Protein AF-A0A800M8X0-F1 (afdb_monomer)

Mean predicted aligned error: 4.73 Å

Radius of gyration: 17.06 Å; Cα contacts (8 Å, |Δi|>4): 361; chains: 1; bounding box: 35×55×43 Å

Foldseek 3Di:
DDPVQQKDKDAFDQAQDCPVPDPPRDHQKIWMARNVPRHTQDMDGDHAHADWDDQPQWTDGARFIAGRRRRHTDDDHADAADAAEHWEDYNQKIWTDRVAIWIDGNVDDPHIDHDALAHAANYHAFYDDPQKTWGQGRPPPDPDRRNDRGIDIGHDDDDPDD

pLDDT: mean 91.06, std 6.79, range [59.38, 98.25]

Sequence (162 aa):
MSTKHDTLLMSYQGMRHKFFRLPSEVGGRLAAFNTRTGKRRWEREAEYESKPIINDRTLFAQGGAWDLLDGSTKPFALDRSYGCGQISAGKNLMLFRSGTLGYLDLTRDAGTENFGGMRPGCFINAIPAGGLVLAPDGSPKCRCSYQMRAWFALREKPAPKK

Structure (mmCIF, N/CA/C/O backbone):
data_AF-A0A800M8X0-F1
#
_entry.id   AF-A0A800M8X0-F1
#
loop_
_atom_site.group_PDB
_atom_site.id
_atom_site.type_symbol
_atom_site.label_atom_id
_atom_site.label_alt_id
_atom_site.label_comp_id
_atom_site.label_asym_id
_atom_site.label_entity_id
_atom_site.label_seq_id
_atom_site.pdbx_PDB_ins_code
_atom_site.Cartn_x
_atom_site.Cartn_y
_atom_site.Cartn_z
_atom_site.occupancy
_atom_site.B_iso_or_equiv
_atom_site.auth_seq_id
_atom_site.auth_comp_id
_atom_site.auth_asym_id
_atom_site.auth_atom_id
_atom_site.pdbx_PDB_model_num
ATOM 1 N N . MET A 1 1 ? -13.010 1.209 4.709 1.00 81.69 1 MET A N 1
ATOM 2 C CA . MET A 1 1 ? -13.912 0.495 5.641 1.00 81.69 1 MET A CA 1
ATOM 3 C C . MET A 1 1 ? -13.825 -0.999 5.361 1.00 81.69 1 MET A C 1
ATOM 5 O O . MET A 1 1 ? -13.651 -1.359 4.206 1.00 81.69 1 MET A O 1
ATOM 9 N N . SER A 1 2 ? -13.934 -1.847 6.383 1.00 91.38 2 SER A N 1
ATOM 10 C CA . SER A 1 2 ? -14.066 -3.301 6.251 1.00 91.38 2 SER A CA 1
ATOM 11 C C . SER A 1 2 ? -15.441 -3.722 6.760 1.00 91.38 2 SER A C 1
ATOM 13 O O . SER A 1 2 ? -15.721 -3.591 7.950 1.00 91.38 2 SER A O 1
ATOM 15 N N . THR A 1 3 ? -16.298 -4.209 5.863 1.00 91.81 3 THR A N 1
ATOM 16 C CA . THR A 1 3 ? -17.636 -4.715 6.211 1.00 91.81 3 THR A CA 1
ATOM 17 C C . THR A 1 3 ? -17.548 -6.008 7.014 1.00 91.81 3 THR A C 1
ATOM 19 O O . THR A 1 3 ? -18.213 -6.135 8.032 1.00 91.81 3 THR A O 1
ATOM 22 N N . LYS A 1 4 ? -16.646 -6.920 6.625 1.00 95.69 4 LYS A N 1
ATOM 23 C CA . LYS A 1 4 ? -16.364 -8.180 7.336 1.00 95.69 4 LYS A CA 1
ATOM 24 C C . LYS A 1 4 ? -16.032 -7.973 8.818 1.00 95.69 4 LYS A C 1
ATOM 26 O O . LYS A 1 4 ? -16.375 -8.806 9.646 1.00 95.69 4 LYS A O 1
ATOM 31 N N . HIS A 1 5 ? -15.352 -6.876 9.138 1.00 96.56 5 HIS A N 1
ATOM 32 C CA . HIS A 1 5 ? -14.874 -6.579 10.486 1.00 96.56 5 HIS A CA 1
ATOM 33 C C . HIS A 1 5 ? -15.675 -5.477 11.188 1.00 96.56 5 HIS A C 1
ATOM 35 O O . HIS A 1 5 ? -15.256 -5.016 12.252 1.00 96.56 5 HIS A O 1
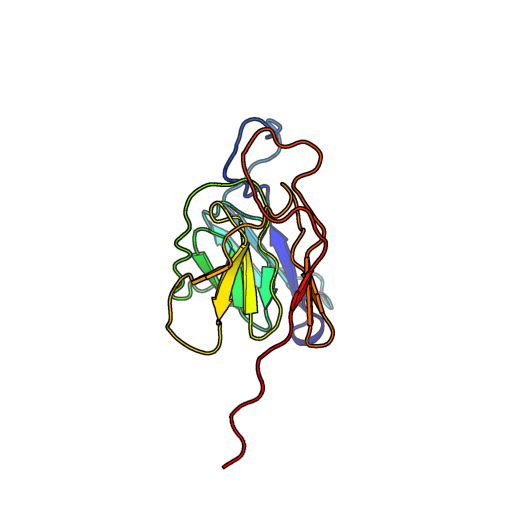ATOM 41 N N . ASP A 1 6 ? -16.773 -5.000 10.589 1.00 97.12 6 ASP A N 1
ATOM 42 C CA . ASP A 1 6 ? -17.553 -3.856 11.074 1.00 97.12 6 ASP A CA 1
ATOM 43 C C . ASP A 1 6 ? -16.649 -2.696 11.532 1.00 97.12 6 ASP A C 1
ATOM 45 O O . ASP A 1 6 ? -16.715 -2.244 12.684 1.00 97.12 6 ASP A O 1
ATOM 49 N N . THR A 1 7 ? -15.692 -2.304 10.681 1.00 97.75 7 THR A N 1
ATOM 50 C CA . THR A 1 7 ? -14.626 -1.369 11.062 1.00 97.75 7 THR A CA 1
ATOM 51 C C . THR A 1 7 ? -14.405 -0.275 10.021 1.00 97.75 7 THR A C 1
ATOM 53 O O . THR A 1 7 ? -14.108 -0.533 8.850 1.00 97.75 7 THR A O 1
ATOM 56 N N . LEU A 1 8 ? -14.504 0.975 10.470 1.00 97.25 8 LEU A N 1
ATOM 57 C CA . LEU A 1 8 ? -14.164 2.177 9.721 1.00 97.25 8 LEU A CA 1
ATOM 58 C C . LEU A 1 8 ? -12.795 2.672 10.179 1.00 97.25 8 LEU A C 1
ATOM 60 O O . LEU A 1 8 ? -12.609 2.968 11.355 1.00 97.25 8 LEU A O 1
ATOM 64 N N . LEU A 1 9 ? -11.854 2.770 9.242 1.00 97.00 9 LEU A N 1
ATOM 65 C CA . LEU A 1 9 ? -10.557 3.388 9.483 1.00 97.00 9 LEU A CA 1
ATOM 66 C C . LEU A 1 9 ? -10.663 4.889 9.224 1.00 97.00 9 LEU A C 1
ATOM 68 O O . LEU A 1 9 ? -11.104 5.297 8.149 1.00 97.00 9 LEU A O 1
ATOM 72 N N . MET A 1 10 ? -10.198 5.676 10.182 1.00 95.25 10 MET A N 1
ATOM 73 C CA . MET A 1 10 ? -9.881 7.081 10.019 1.00 95.25 10 MET A CA 1
ATOM 74 C C . MET A 1 10 ? -8.361 7.224 9.954 1.00 95.25 10 MET A C 1
ATOM 76 O O . MET A 1 10 ? -7.638 6.812 10.863 1.00 95.25 10 MET A O 1
ATOM 80 N N . SER A 1 11 ? -7.886 7.811 8.864 1.00 92.38 11 SER A N 1
ATOM 81 C CA . SER A 1 11 ? -6.489 8.181 8.671 1.00 92.38 11 SER A CA 1
ATOM 82 C C . SER A 1 11 ? -6.409 9.657 8.335 1.00 92.38 11 SER A C 1
ATOM 84 O O . SER A 1 11 ? -7.277 10.184 7.639 1.00 92.38 11 SER A O 1
ATOM 86 N N . TYR A 1 12 ? -5.341 10.298 8.778 1.00 87.12 12 TYR A N 1
ATOM 87 C CA . TYR A 1 12 ? -5.050 11.677 8.422 1.00 87.12 12 TYR A CA 1
ATOM 88 C C . TYR A 1 12 ? -4.209 11.731 7.141 1.00 87.12 12 TYR A C 1
ATOM 90 O O . TYR A 1 12 ? -3.958 10.714 6.486 1.00 87.12 12 TYR A O 1
ATOM 98 N N . GLN A 1 13 ? -3.784 12.933 6.756 1.00 80.62 13 GLN A N 1
ATOM 99 C CA . GLN A 1 13 ? -2.910 13.129 5.609 1.00 80.62 13 GLN A CA 1
ATOM 100 C C . GLN A 1 13 ? -1.562 12.422 5.850 1.00 80.62 13 GLN A C 1
ATOM 102 O O . GLN A 1 13 ? -0.709 12.902 6.588 1.00 80.62 13 GLN A O 1
ATOM 107 N N . GLY A 1 14 ? -1.391 11.253 5.232 1.00 75.06 14 GLY A N 1
ATOM 108 C CA . GLY A 1 14 ? -0.142 10.494 5.199 1.00 75.06 14 GLY A CA 1
ATOM 109 C C . GLY A 1 14 ? 0.413 10.489 3.790 1.00 75.06 14 GLY A C 1
ATOM 110 O O . GLY A 1 14 ? 0.189 9.548 3.032 1.00 75.06 14 GLY A O 1
ATOM 111 N N . MET A 1 15 ? 1.055 11.585 3.394 1.00 75.06 15 MET A N 1
ATOM 112 C CA . MET A 1 15 ? 1.733 11.677 2.104 1.00 75.06 15 MET A CA 1
ATOM 113 C C . MET A 1 15 ? 3.201 12.008 2.319 1.00 75.06 15 MET A C 1
ATOM 115 O O . MET A 1 15 ? 3.533 12.931 3.059 1.00 75.06 15 MET A O 1
ATOM 119 N N . ARG A 1 16 ? 4.073 11.295 1.598 1.00 75.19 16 ARG A N 1
ATOM 120 C CA . ARG A 1 16 ? 5.524 11.536 1.567 1.00 75.19 16 ARG A CA 1
ATOM 121 C C . ARG A 1 16 ? 5.881 13.008 1.337 1.00 75.19 16 ARG A C 1
ATOM 123 O O . ARG A 1 16 ? 6.848 13.524 1.886 1.00 75.19 16 ARG A O 1
ATOM 130 N N . HIS A 1 17 ? 5.092 13.694 0.514 1.00 78.19 17 HIS A N 1
ATOM 131 C CA . HIS A 1 17 ? 5.298 15.089 0.157 1.00 78.19 17 HIS A CA 1
ATOM 132 C C . HIS A 1 17 ? 4.358 16.019 0.935 1.00 78.19 17 HIS A C 1
ATOM 134 O O . HIS A 1 17 ? 3.153 16.052 0.684 1.00 78.19 17 HIS A O 1
ATOM 140 N N . LYS A 1 18 ? 4.929 16.817 1.845 1.00 76.12 18 LYS A N 1
ATOM 141 C CA . LYS A 1 18 ? 4.184 17.724 2.737 1.00 76.12 18 LYS A CA 1
ATOM 142 C C . LYS A 1 18 ? 3.808 19.072 2.104 1.00 76.12 18 LYS A C 1
ATOM 144 O O . LYS A 1 18 ? 3.057 19.817 2.709 1.00 76.12 18 LYS A O 1
ATOM 149 N N . PHE A 1 19 ? 4.274 19.394 0.898 1.00 80.50 19 PHE A N 1
ATOM 150 C CA . PHE A 1 19 ? 4.027 20.708 0.279 1.00 80.50 19 PHE A CA 1
ATOM 151 C C . PHE A 1 19 ? 2.575 20.936 -0.183 1.00 80.50 19 PHE A C 1
ATOM 153 O O . PHE A 1 19 ? 2.201 22.063 -0.477 1.00 80.50 19 PHE A O 1
ATOM 160 N N . PHE A 1 20 ? 1.751 19.884 -0.225 1.00 75.44 20 PHE A N 1
ATOM 161 C CA . PHE A 1 20 ? 0.303 19.989 -0.446 1.00 75.44 20 PHE A CA 1
ATOM 162 C C . PHE A 1 20 ? -0.508 20.082 0.854 1.00 75.44 20 PHE A C 1
ATOM 164 O O . PHE A 1 20 ? -1.732 20.130 0.797 1.00 75.44 20 PHE A O 1
ATOM 171 N N . ARG A 1 21 ? 0.155 20.020 2.014 1.00 81.19 21 ARG A N 1
ATOM 172 C CA . ARG A 1 21 ? -0.498 19.933 3.318 1.00 81.19 21 ARG A CA 1
ATOM 173 C C . ARG A 1 21 ? -1.067 21.290 3.717 1.00 81.19 21 ARG A C 1
ATOM 175 O O . ARG A 1 21 ? -0.335 22.280 3.736 1.00 81.19 21 ARG A O 1
ATOM 182 N N . LEU A 1 22 ? -2.338 21.327 4.101 1.00 84.31 22 LEU A N 1
ATOM 183 C CA . LEU A 1 22 ? -2.921 22.511 4.735 1.00 84.31 22 LEU A CA 1
ATOM 184 C C . LEU A 1 22 ? -2.485 22.596 6.209 1.00 84.31 22 LEU A C 1
ATOM 186 O O . LEU A 1 22 ? -2.303 21.558 6.849 1.00 84.31 22 LEU A O 1
ATOM 190 N N . PRO A 1 23 ? -2.378 23.798 6.807 1.00 83.44 23 PRO A N 1
ATOM 191 C CA . PRO A 1 23 ? -2.024 23.940 8.224 1.00 83.44 23 PRO A CA 1
ATOM 192 C C . PRO A 1 23 ? -2.932 23.145 9.179 1.00 83.44 23 PRO A C 1
ATOM 194 O O . PRO A 1 23 ? -2.469 22.658 10.207 1.00 83.44 23 PRO A O 1
ATOM 197 N N . SER A 1 24 ? -4.208 22.970 8.817 1.00 83.62 24 SER A N 1
ATOM 198 C CA . SER A 1 24 ? -5.203 22.208 9.582 1.00 83.62 24 SER A CA 1
ATOM 199 C C . SER A 1 24 ? -5.106 20.689 9.411 1.00 83.62 24 SER A C 1
ATOM 201 O O . SER A 1 24 ? -5.693 19.946 10.196 1.00 83.62 24 SER A O 1
ATOM 203 N N . GLU A 1 25 ? -4.367 20.193 8.418 1.00 80.69 25 GLU A N 1
ATOM 204 C CA . GLU A 1 25 ? -4.179 18.759 8.208 1.00 80.69 25 GLU A CA 1
ATOM 205 C C . GLU A 1 25 ? -3.126 18.234 9.184 1.00 80.69 25 GLU A C 1
ATOM 207 O O . GLU A 1 25 ? -1.965 18.045 8.836 1.00 80.69 25 GLU A O 1
ATOM 212 N N . VAL A 1 26 ? -3.492 18.022 10.445 1.00 76.06 26 VAL A N 1
ATOM 213 C CA . VAL A 1 26 ? -2.595 17.423 11.443 1.00 76.06 26 VAL A CA 1
ATOM 214 C C . VAL A 1 26 ? -2.585 15.903 11.273 1.00 76.06 26 VAL A C 1
ATOM 216 O O . VAL A 1 26 ? -3.610 15.252 11.428 1.00 76.06 26 VAL A O 1
ATOM 219 N N . GLY A 1 27 ? -1.434 15.353 10.870 1.00 79.56 27 GLY A N 1
ATOM 220 C CA . GLY A 1 27 ? -1.222 13.922 10.628 1.00 79.56 27 GLY A CA 1
ATOM 221 C C . GLY A 1 27 ? -0.762 13.134 11.859 1.00 79.56 27 GLY A C 1
ATOM 222 O O . GLY A 1 27 ? -0.894 13.588 12.990 1.00 79.56 27 GLY A O 1
ATOM 223 N N . GLY A 1 28 ? -0.175 11.956 11.621 1.00 86.19 28 GLY A N 1
ATOM 224 C CA . GLY A 1 28 ? 0.566 11.195 12.641 1.00 86.19 28 GLY A CA 1
ATOM 225 C C . GLY A 1 28 ? -0.265 10.226 13.478 1.00 86.19 28 GLY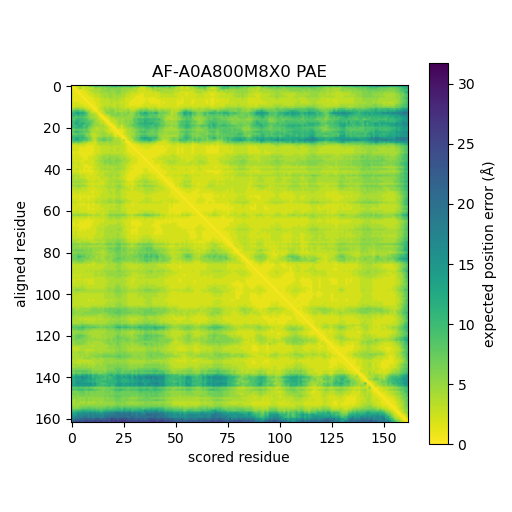 A C 1
ATOM 226 O O . GLY A 1 28 ? 0.239 9.669 14.449 1.00 86.19 28 GLY A O 1
ATOM 227 N N . ARG A 1 29 ? -1.541 10.018 13.136 1.00 92.31 29 ARG A N 1
ATOM 228 C CA . ARG A 1 29 ? -2.428 9.111 13.875 1.00 92.31 29 ARG A CA 1
ATOM 229 C C . ARG A 1 29 ? -3.270 8.241 12.953 1.00 92.31 29 ARG A C 1
ATOM 231 O O . ARG A 1 29 ? -3.487 8.554 11.777 1.00 92.31 29 ARG A O 1
ATOM 238 N N . LEU A 1 30 ? -3.751 7.144 13.519 1.00 95.44 30 LEU A N 1
ATOM 239 C CA . LEU A 1 30 ? -4.778 6.274 12.962 1.00 95.44 30 LEU A CA 1
ATOM 240 C C . LEU A 1 30 ? -5.810 5.997 14.052 1.00 95.44 30 LEU A C 1
ATOM 242 O O . LEU A 1 30 ? -5.462 5.854 15.225 1.00 95.44 30 LEU A O 1
ATOM 246 N N . ALA A 1 31 ? -7.071 5.880 13.659 1.00 96.56 31 ALA A N 1
ATOM 247 C CA . ALA A 1 31 ? -8.125 5.429 14.553 1.00 96.56 31 ALA A CA 1
ATOM 248 C C . ALA A 1 31 ? -9.076 4.490 13.822 1.00 96.56 31 ALA A C 1
ATOM 250 O O . ALA A 1 31 ? -9.365 4.676 12.640 1.00 96.56 31 ALA A O 1
ATOM 251 N N . ALA A 1 32 ? -9.598 3.503 14.537 1.00 97.75 32 ALA A N 1
ATOM 252 C CA . ALA A 1 32 ? -10.619 2.607 14.025 1.00 97.75 32 ALA A CA 1
ATOM 253 C C . ALA A 1 32 ? -11.901 2.738 14.837 1.00 97.75 32 ALA A C 1
ATOM 255 O O . ALA A 1 32 ? -11.875 2.839 16.063 1.00 97.75 32 ALA A O 1
ATOM 256 N N . PHE A 1 33 ? -13.033 2.676 14.151 1.00 98.25 33 PHE A N 1
ATOM 257 C CA . PHE A 1 33 ? -14.361 2.795 14.737 1.00 98.25 33 PHE A CA 1
ATOM 258 C C . PHE A 1 33 ? -15.200 1.581 14.369 1.00 98.25 33 PHE A C 1
ATOM 260 O O . PHE A 1 33 ? -15.111 1.066 13.255 1.00 98.25 33 PHE A O 1
ATOM 267 N N . ASN A 1 34 ? -16.028 1.123 15.302 1.00 97.69 34 ASN A N 1
ATOM 268 C CA . ASN A 1 34 ? -17.041 0.124 15.022 1.00 97.69 34 ASN A CA 1
ATOM 269 C C . ASN A 1 34 ? -18.156 0.773 14.191 1.00 97.69 34 ASN A C 1
ATOM 271 O O . ASN A 1 34 ? -18.768 1.746 14.624 1.00 97.69 34 ASN A O 1
ATOM 275 N N . THR A 1 35 ? -18.429 0.237 13.003 1.00 96.75 35 THR A N 1
ATOM 276 C CA . THR A 1 35 ? -19.416 0.816 12.075 1.00 96.75 35 THR A CA 1
ATOM 277 C C . THR A 1 35 ? -20.859 0.649 12.537 1.00 96.75 35 THR A C 1
ATOM 279 O O . THR A 1 35 ? -21.712 1.413 12.106 1.00 96.75 35 THR A O 1
ATOM 282 N N . ARG A 1 36 ? -21.147 -0.329 13.404 1.00 96.00 36 ARG A N 1
ATOM 283 C CA . ARG A 1 36 ? -22.496 -0.571 13.938 1.00 96.00 36 ARG A CA 1
ATOM 284 C C . ARG A 1 36 ? -22.825 0.332 15.115 1.00 96.00 36 ARG A C 1
ATOM 286 O O . ARG A 1 36 ? -23.952 0.790 15.233 1.00 96.00 36 ARG A O 1
ATOM 293 N N . THR A 1 37 ? -21.861 0.550 16.007 1.00 97.12 37 THR A N 1
ATOM 294 C CA . THR A 1 37 ? -22.090 1.286 17.262 1.00 97.12 37 THR A CA 1
ATOM 295 C C . THR A 1 37 ? -21.560 2.714 17.232 1.00 97.12 37 THR A C 1
ATOM 297 O O . THR A 1 37 ? -21.830 3.476 18.155 1.00 97.12 37 THR A O 1
ATOM 300 N N . GLY A 1 38 ? -20.740 3.066 16.237 1.00 96.38 38 GLY A N 1
ATOM 301 C CA . GLY A 1 38 ? -20.014 4.336 16.175 1.00 96.38 38 GLY A CA 1
ATOM 302 C C . GLY A 1 38 ? -18.887 4.466 17.207 1.00 96.38 38 GLY A C 1
ATOM 303 O O . GLY A 1 38 ? -18.138 5.441 17.180 1.00 96.38 38 GLY A O 1
ATOM 304 N N . LYS A 1 39 ? -18.719 3.494 18.115 1.00 97.88 39 LYS A N 1
ATOM 305 C CA . LYS A 1 39 ? -17.702 3.557 19.170 1.00 97.88 39 LYS A CA 1
ATOM 306 C C . LYS A 1 39 ? -16.306 3.359 18.591 1.00 97.88 39 LYS A C 1
ATOM 308 O O . LYS A 1 39 ? -16.077 2.469 17.769 1.00 97.88 39 LYS A O 1
ATOM 313 N N . ARG A 1 40 ? -15.350 4.156 19.067 1.00 97.88 40 ARG A N 1
ATOM 314 C CA . ARG A 1 40 ? -13.930 3.989 18.743 1.00 97.88 40 ARG A CA 1
ATOM 315 C C . ARG A 1 40 ? -13.419 2.668 19.319 1.00 97.88 40 ARG A C 1
ATOM 317 O O . ARG A 1 40 ? -13.616 2.400 20.499 1.00 97.88 40 ARG A O 1
ATOM 324 N N . ARG A 1 41 ? -12.784 1.852 18.478 1.00 97.19 41 ARG A N 1
ATOM 325 C CA . ARG A 1 41 ? -12.124 0.595 18.863 1.00 97.19 41 ARG A CA 1
ATOM 326 C C . ARG A 1 41 ? -10.747 0.875 19.442 1.00 97.19 41 ARG A C 1
ATOM 328 O O . ARG A 1 41 ? -10.426 0.406 20.522 1.00 97.19 41 ARG A O 1
ATOM 335 N N . TRP A 1 42 ? -9.962 1.658 18.712 1.00 97.88 42 TRP A N 1
ATOM 336 C CA . TRP A 1 42 ? -8.616 2.049 19.097 1.00 97.88 42 TRP A CA 1
ATOM 337 C C . TRP A 1 42 ? -8.220 3.345 18.400 1.00 97.88 42 TRP A C 1
ATOM 339 O O . TRP A 1 42 ? -8.824 3.771 17.411 1.00 97.88 42 TRP A O 1
ATOM 349 N N . GLU A 1 43 ? -7.185 3.964 18.944 1.00 96.75 43 GLU A N 1
ATOM 350 C CA . GLU A 1 43 ? -6.493 5.113 18.389 1.00 96.75 43 GLU A CA 1
ATOM 351 C C . GLU A 1 43 ? -5.011 4.956 18.703 1.00 96.75 43 GLU A C 1
ATOM 353 O O . GLU A 1 43 ? -4.658 4.504 19.791 1.00 96.75 43 GLU A O 1
ATOM 358 N N . ARG A 1 44 ? -4.148 5.324 17.759 1.00 94.94 44 ARG A N 1
ATOM 359 C CA . ARG A 1 44 ? -2.703 5.298 17.972 1.00 94.94 44 ARG A CA 1
ATOM 360 C C . ARG A 1 44 ? -1.984 6.356 17.165 1.00 94.94 44 ARG A C 1
ATOM 362 O O . ARG A 1 44 ? -2.461 6.795 16.117 1.00 94.94 44 ARG A O 1
ATOM 369 N N . GLU A 1 45 ? -0.795 6.691 17.632 1.00 94.50 45 GLU A N 1
ATOM 370 C CA . GLU A 1 45 ? 0.201 7.370 16.818 1.00 94.50 45 GLU A CA 1
ATOM 371 C C . GLU A 1 45 ? 0.784 6.398 15.786 1.00 94.50 45 GLU A C 1
ATOM 373 O O . GLU A 1 45 ? 0.999 5.206 16.051 1.00 94.50 45 GLU A O 1
ATOM 378 N N . ALA A 1 46 ? 0.963 6.893 14.568 1.00 92.69 46 ALA A N 1
ATOM 379 C CA . ALA A 1 46 ? 1.481 6.135 13.444 1.00 92.69 46 ALA A CA 1
ATOM 380 C C . ALA A 1 46 ? 2.084 7.086 12.411 1.00 92.69 46 ALA A C 1
ATOM 382 O O . ALA A 1 46 ? 1.424 8.020 11.948 1.00 92.69 46 ALA A O 1
ATOM 383 N N . GLU A 1 47 ? 3.316 6.797 12.011 1.00 90.06 47 GLU A N 1
ATOM 384 C CA . GLU A 1 47 ? 3.996 7.489 10.925 1.00 90.06 47 GLU A CA 1
ATOM 385 C C . GLU A 1 47 ? 3.883 6.665 9.641 1.00 90.06 47 GLU A C 1
ATOM 387 O O . GLU A 1 47 ? 4.166 5.468 9.621 1.00 90.06 47 GLU A O 1
ATOM 392 N N . TYR A 1 48 ? 3.406 7.297 8.570 1.00 91.38 48 TYR A N 1
ATOM 393 C CA . TYR A 1 48 ? 3.232 6.674 7.262 1.00 91.38 48 TYR A CA 1
ATOM 394 C C . TYR A 1 48 ? 3.261 7.716 6.145 1.00 91.38 48 TYR A C 1
ATOM 396 O O . TYR A 1 48 ? 2.891 8.877 6.322 1.00 91.38 48 TYR A O 1
ATOM 404 N N . GLU A 1 49 ? 3.677 7.277 4.962 1.00 88.50 49 GLU A N 1
ATOM 405 C CA . GLU A 1 49 ? 3.946 8.130 3.802 1.00 88.50 49 GLU A CA 1
ATOM 406 C C . GLU A 1 49 ? 2.980 7.908 2.627 1.00 88.50 49 GLU A C 1
ATOM 408 O O . GLU A 1 49 ? 3.094 8.568 1.586 1.00 88.50 49 GLU A O 1
ATOM 413 N N . SER A 1 50 ? 2.021 6.994 2.776 1.00 89.38 50 SER A N 1
ATOM 414 C CA . SER A 1 50 ? 0.950 6.764 1.805 1.00 89.38 50 SER A CA 1
ATOM 415 C C . SER A 1 50 ? -0.405 6.661 2.486 1.00 89.38 50 SER A C 1
ATOM 417 O O . SER A 1 50 ? -0.491 6.274 3.650 1.00 89.38 50 SER A O 1
ATOM 419 N N . LYS A 1 51 ? -1.490 6.892 1.739 1.00 89.88 51 LYS A N 1
ATOM 420 C CA . LYS A 1 51 ? -2.823 6.554 2.244 1.00 89.88 51 LYS A CA 1
ATOM 421 C C . LYS A 1 51 ? -2.864 5.064 2.617 1.00 89.88 51 LYS A C 1
ATOM 423 O O . LYS A 1 51 ? -2.422 4.249 1.798 1.00 89.88 51 LYS A O 1
ATOM 428 N N . PRO A 1 52 ? -3.355 4.704 3.815 1.00 93.38 52 PRO A N 1
ATOM 429 C CA . PRO A 1 52 ? -3.467 3.309 4.193 1.00 93.38 52 PRO A CA 1
ATOM 430 C C . PRO A 1 52 ? -4.479 2.576 3.318 1.00 93.38 52 PRO A C 1
ATOM 432 O O . PRO A 1 52 ? -5.529 3.116 2.963 1.00 93.38 52 PRO A O 1
ATOM 435 N N . ILE A 1 53 ? -4.187 1.318 3.031 1.00 94.94 53 ILE A N 1
ATOM 436 C CA . ILE A 1 53 ? -5.123 0.377 2.430 1.00 94.94 53 ILE A CA 1
ATOM 437 C C . ILE A 1 53 ? -5.525 -0.668 3.469 1.00 94.94 53 ILE A C 1
ATOM 439 O O . ILE A 1 53 ? -4.752 -1.003 4.366 1.00 94.94 53 ILE A O 1
ATOM 443 N N . ILE A 1 54 ? -6.738 -1.196 3.339 1.00 96.38 54 ILE A N 1
ATOM 444 C CA . ILE A 1 54 ? -7.214 -2.312 4.156 1.00 96.38 54 ILE A CA 1
ATOM 445 C C . ILE A 1 54 ? -7.149 -3.564 3.291 1.00 96.38 54 ILE A C 1
ATOM 447 O O . ILE A 1 54 ? -7.862 -3.649 2.292 1.00 96.38 54 ILE A O 1
ATOM 451 N N . ASN A 1 55 ? -6.339 -4.537 3.694 1.00 95.56 55 ASN A N 1
ATOM 452 C CA . ASN A 1 55 ? -6.359 -5.883 3.140 1.00 95.56 55 ASN A CA 1
ATOM 453 C C . ASN A 1 55 ? -6.733 -6.865 4.256 1.00 95.56 55 ASN A C 1
ATOM 455 O O . ASN A 1 55 ? -5.933 -7.172 5.139 1.00 95.56 55 ASN A O 1
ATOM 459 N N . ASP A 1 56 ? -7.990 -7.305 4.233 1.00 94.62 56 ASP A N 1
ATOM 460 C CA . ASP A 1 56 ? -8.618 -8.106 5.284 1.00 94.62 56 ASP A CA 1
ATOM 461 C C . ASP A 1 56 ? -8.447 -7.489 6.686 1.00 94.62 56 ASP A C 1
ATOM 463 O O . ASP A 1 56 ? -9.081 -6.473 6.983 1.00 94.62 56 ASP A O 1
ATOM 467 N N . ARG A 1 57 ? -7.611 -8.089 7.543 1.00 96.19 57 ARG A N 1
ATOM 468 C CA . ARG A 1 57 ? -7.323 -7.625 8.908 1.00 96.19 57 ARG A CA 1
ATOM 469 C C . ARG A 1 57 ? -6.044 -6.784 9.006 1.00 96.19 57 ARG A C 1
ATOM 471 O O . ARG A 1 57 ? -5.657 -6.381 10.097 1.00 96.19 57 ARG A O 1
ATOM 478 N N . THR A 1 58 ? -5.366 -6.513 7.899 1.00 97.25 58 THR A N 1
ATOM 479 C 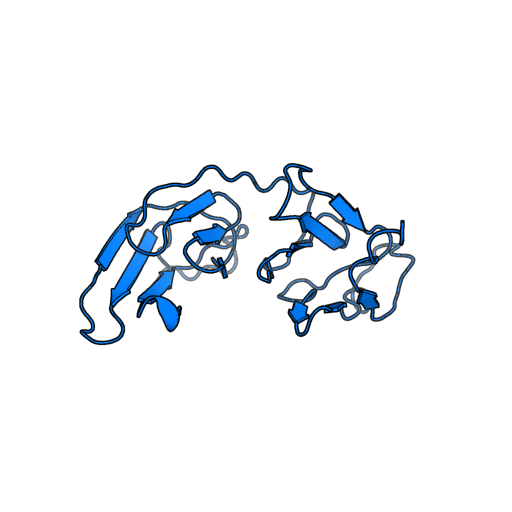CA . THR A 1 58 ? -4.112 -5.756 7.912 1.00 97.25 58 THR A CA 1
ATOM 480 C C . THR A 1 58 ? -4.284 -4.417 7.209 1.00 97.25 58 THR A C 1
ATOM 482 O O . THR A 1 58 ? -4.780 -4.326 6.086 1.00 97.25 58 THR A O 1
ATOM 485 N N . LEU A 1 59 ? -3.870 -3.365 7.901 1.00 96.88 59 LEU A N 1
ATOM 486 C CA . LEU A 1 59 ? -3.679 -2.029 7.370 1.00 96.88 59 LEU A CA 1
ATOM 487 C C . LEU A 1 59 ? -2.267 -1.943 6.813 1.00 96.88 59 LEU A C 1
ATOM 489 O O . LEU A 1 59 ? -1.324 -2.177 7.560 1.00 96.88 59 LEU A O 1
ATOM 493 N N . PHE A 1 60 ? -2.116 -1.582 5.545 1.00 96.25 60 PHE A N 1
ATOM 494 C CA . PHE A 1 60 ? -0.804 -1.325 4.956 1.00 96.25 60 PHE A CA 1
ATOM 495 C C . PHE A 1 60 ? -0.682 0.134 4.553 1.00 96.25 60 PHE A C 1
ATOM 497 O O . PHE A 1 60 ? -1.587 0.685 3.930 1.00 96.25 60 PHE A O 1
ATOM 504 N N . ALA A 1 61 ? 0.463 0.736 4.840 1.00 94.50 61 ALA A N 1
ATOM 505 C CA . ALA A 1 61 ? 0.894 1.987 4.245 1.00 94.50 61 ALA A CA 1
ATOM 506 C C . ALA A 1 61 ? 2.405 1.930 4.002 1.00 94.50 61 ALA A C 1
ATOM 508 O O . ALA A 1 61 ? 3.120 1.129 4.602 1.00 94.50 61 ALA A O 1
ATOM 509 N N . GLN A 1 62 ? 2.934 2.799 3.147 1.00 92.38 62 GLN A N 1
ATOM 510 C CA . GLN A 1 62 ? 4.377 2.988 3.121 1.00 92.38 62 GLN A CA 1
ATOM 511 C C . GLN A 1 62 ? 4.823 3.516 4.490 1.00 92.38 62 GLN A C 1
ATOM 513 O O . GLN A 1 62 ? 4.309 4.535 4.948 1.00 92.38 62 GLN A O 1
ATOM 518 N N . GLY A 1 63 ? 5.770 2.821 5.115 1.00 90.69 63 GLY A N 1
ATOM 519 C CA . GLY A 1 63 ? 6.266 3.122 6.460 1.00 90.69 63 GLY A CA 1
ATOM 520 C C . GLY A 1 63 ? 5.787 2.145 7.536 1.00 90.69 63 GLY A C 1
ATOM 521 O O . GLY A 1 63 ? 6.416 2.073 8.584 1.00 90.69 63 GLY A O 1
ATOM 522 N N . GLY A 1 64 ? 4.743 1.343 7.288 1.00 94.56 64 GLY A N 1
ATOM 523 C CA . GLY A 1 64 ? 4.345 0.324 8.258 1.00 94.56 64 GLY A CA 1
ATOM 524 C C . GLY A 1 64 ? 3.048 -0.413 7.953 1.00 94.56 64 GLY A C 1
ATOM 525 O O . GLY A 1 64 ? 2.315 -0.106 7.010 1.00 94.56 64 GLY A O 1
ATOM 526 N N . ALA A 1 65 ? 2.769 -1.407 8.792 1.00 97.00 65 ALA A N 1
ATOM 527 C CA . ALA A 1 65 ? 1.510 -2.126 8.793 1.00 97.00 65 ALA A CA 1
ATOM 528 C C . ALA A 1 65 ? 0.957 -2.280 10.209 1.00 97.00 65 ALA A C 1
ATOM 530 O O . ALA A 1 65 ? 1.706 -2.312 11.189 1.00 97.00 65 ALA A O 1
ATOM 531 N N . TRP A 1 66 ? -0.365 -2.397 10.304 1.00 97.88 66 TRP A N 1
ATOM 532 C CA . TRP A 1 66 ? -1.083 -2.492 11.572 1.00 97.88 66 TRP A CA 1
ATOM 533 C C . TRP A 1 66 ? -2.228 -3.491 11.502 1.00 97.88 66 TRP A C 1
ATOM 535 O O . TRP A 1 66 ? -2.804 -3.717 10.438 1.00 97.88 66 TRP A O 1
ATOM 545 N N . ASP A 1 67 ? -2.595 -4.085 12.630 1.00 98.00 67 ASP A N 1
ATOM 546 C CA . ASP A 1 67 ? -3.834 -4.844 12.726 1.00 98.00 67 ASP A CA 1
ATOM 547 C C . ASP A 1 67 ? -5.049 -3.912 12.721 1.00 98.00 67 ASP A C 1
ATOM 549 O O . ASP A 1 67 ? -5.103 -2.906 13.427 1.00 98.00 67 ASP A O 1
ATOM 553 N N . LEU A 1 68 ? -6.051 -4.257 11.919 1.00 97.88 68 LEU A N 1
ATOM 554 C CA . LEU A 1 68 ? -7.267 -3.470 11.770 1.00 97.88 68 LEU A CA 1
ATOM 555 C C . LEU A 1 68 ? -8.095 -3.412 13.064 1.00 97.88 68 LEU A C 1
ATOM 557 O O . LEU A 1 68 ? -8.784 -2.416 13.290 1.00 97.88 68 LEU A O 1
ATOM 561 N N . LEU A 1 69 ? -8.085 -4.461 13.895 1.00 97.12 69 LEU A N 1
ATOM 562 C CA . LEU A 1 69 ? -9.007 -4.564 15.031 1.00 97.12 69 LEU A CA 1
ATOM 563 C C . LEU A 1 69 ? -8.451 -4.028 16.341 1.00 97.12 69 LEU A C 1
ATOM 565 O O . LEU A 1 69 ? -9.248 -3.564 17.153 1.00 97.12 69 LEU A O 1
ATOM 569 N N . ASP A 1 70 ? -7.138 -4.090 16.539 1.00 97.00 70 ASP A N 1
ATOM 570 C CA . ASP A 1 70 ? -6.485 -3.655 17.781 1.00 97.00 70 ASP A CA 1
ATOM 571 C C . ASP A 1 70 ? -5.394 -2.590 17.570 1.00 97.00 70 ASP A C 1
ATOM 573 O O . ASP A 1 70 ? -4.938 -1.980 18.535 1.00 97.00 70 ASP A O 1
ATOM 577 N N . GLY A 1 71 ? -5.005 -2.309 16.322 1.00 97.25 71 GLY A N 1
ATOM 578 C CA . GLY A 1 71 ? -4.005 -1.295 15.999 1.00 97.25 71 GLY A CA 1
ATOM 579 C C . GLY A 1 71 ? -2.562 -1.719 16.286 1.00 97.25 71 GLY A C 1
ATOM 580 O O . GLY A 1 71 ? -1.657 -0.895 16.127 1.00 97.25 71 GLY A O 1
ATOM 581 N N . SER A 1 72 ? -2.308 -2.969 16.686 1.00 97.94 72 SER A N 1
ATOM 582 C CA . SER A 1 72 ? -0.954 -3.485 16.917 1.00 97.94 72 SER A CA 1
ATOM 583 C C . SER A 1 72 ? -0.100 -3.402 15.651 1.00 97.94 72 SER A C 1
ATOM 585 O O . SER A 1 72 ? -0.590 -3.547 14.532 1.00 97.94 72 SER A O 1
ATOM 587 N N . THR A 1 73 ? 1.191 -3.109 15.808 1.00 97.38 73 THR A N 1
ATOM 588 C CA . THR A 1 73 ? 2.130 -3.041 14.679 1.00 97.38 73 THR A CA 1
ATOM 589 C C . THR A 1 73 ? 2.368 -4.437 14.111 1.00 97.38 73 THR A C 1
ATOM 591 O O . THR A 1 73 ? 2.574 -5.386 14.864 1.00 97.38 73 THR A O 1
ATOM 594 N N . LYS A 1 74 ? 2.393 -4.551 12.782 1.00 96.62 74 LYS A N 1
ATOM 595 C CA . LYS A 1 74 ? 2.788 -5.771 12.074 1.00 96.62 74 LYS A CA 1
ATOM 596 C C . LYS A 1 74 ? 4.132 -5.576 11.374 1.00 96.62 74 LYS A C 1
ATOM 598 O O . LYS A 1 74 ? 4.390 -4.475 10.884 1.00 96.62 74 LYS A O 1
ATOM 603 N N . PRO A 1 75 ? 4.971 -6.624 11.284 1.00 94.12 75 PRO A N 1
ATOM 604 C CA . PRO A 1 75 ? 6.173 -6.587 10.464 1.00 94.12 75 PRO A CA 1
ATOM 605 C C . PRO A 1 75 ? 5.804 -6.297 9.010 1.00 94.12 75 PRO A C 1
ATOM 607 O O . PRO A 1 75 ? 5.047 -7.045 8.392 1.00 94.12 75 PRO A O 1
ATOM 610 N N . PHE A 1 76 ? 6.302 -5.186 8.482 1.00 94.44 76 PHE A N 1
ATOM 611 C CA . PHE A 1 76 ? 6.124 -4.813 7.089 1.00 94.44 76 PHE A CA 1
ATOM 612 C C . PHE A 1 76 ? 7.153 -3.757 6.711 1.00 94.44 76 PHE A C 1
ATOM 614 O O . PHE A 1 76 ? 7.245 -2.713 7.355 1.00 94.44 76 PHE A O 1
ATOM 621 N N . ALA A 1 77 ? 7.889 -4.019 5.639 1.00 89.75 77 ALA A N 1
ATOM 622 C CA . ALA A 1 77 ? 8.766 -3.050 5.012 1.00 89.75 77 ALA A CA 1
ATOM 623 C C . ALA A 1 77 ? 8.392 -2.963 3.534 1.00 89.75 77 ALA A C 1
ATOM 625 O O . ALA A 1 77 ? 8.321 -3.975 2.840 1.00 89.75 77 ALA A O 1
ATOM 626 N N . LEU A 1 78 ? 8.140 -1.744 3.063 1.00 91.94 78 LEU A N 1
ATOM 627 C CA . LEU A 1 78 ? 7.938 -1.467 1.649 1.00 91.94 78 LEU A CA 1
ATOM 628 C C . LEU A 1 78 ? 9.169 -0.740 1.128 1.00 91.94 78 LEU A C 1
ATOM 630 O O . LEU A 1 78 ? 9.270 0.481 1.274 1.00 91.94 78 LEU A O 1
ATOM 634 N N . ASP A 1 79 ? 10.080 -1.493 0.520 1.00 91.81 79 ASP A N 1
ATOM 635 C CA . ASP A 1 79 ? 11.206 -0.910 -0.196 1.00 91.81 79 ASP A CA 1
ATOM 636 C C . ASP A 1 79 ? 10.796 -0.566 -1.629 1.00 91.81 79 ASP A C 1
ATOM 638 O O . ASP A 1 79 ? 10.146 -1.345 -2.324 1.00 91.81 79 ASP A O 1
ATOM 642 N N . ARG A 1 80 ? 11.129 0.634 -2.083 1.00 91.81 80 ARG A N 1
ATOM 643 C CA . ARG A 1 80 ? 10.859 1.081 -3.447 1.00 91.81 80 ARG A CA 1
ATOM 644 C C . ARG A 1 80 ? 11.888 2.115 -3.842 1.00 91.81 80 ARG A C 1
ATOM 646 O O . ARG A 1 80 ? 12.433 2.819 -2.999 1.00 91.81 80 ARG A O 1
ATOM 653 N N . SER A 1 81 ? 12.075 2.263 -5.147 1.00 92.94 81 SER A N 1
ATOM 654 C CA . SER A 1 81 ? 12.888 3.337 -5.702 1.00 92.94 81 SER A CA 1
ATOM 655 C C . SER A 1 81 ? 12.170 4.695 -5.532 1.00 92.94 81 SER A C 1
ATOM 657 O O . SER A 1 81 ? 11.685 5.056 -4.460 1.00 92.94 81 SER A O 1
ATOM 659 N N . TYR A 1 82 ? 12.056 5.491 -6.589 1.00 88.31 82 TYR A N 1
ATOM 660 C CA . TYR A 1 82 ? 11.385 6.789 -6.542 1.00 88.31 82 TYR A CA 1
ATOM 661 C C . TYR A 1 82 ? 9.982 6.746 -7.156 1.00 88.31 82 TYR A C 1
ATOM 663 O O . TYR A 1 82 ? 9.646 5.886 -7.970 1.00 88.31 82 TYR A O 1
ATOM 671 N N . GLY A 1 83 ? 9.158 7.739 -6.828 1.00 86.31 83 GLY A N 1
ATOM 672 C CA . GLY A 1 83 ? 7.938 8.013 -7.579 1.00 86.31 83 GLY A CA 1
ATOM 673 C C . GLY A 1 83 ? 6.768 8.525 -6.751 1.00 86.31 83 GLY A C 1
ATOM 674 O O . GLY A 1 83 ? 6.569 8.162 -5.595 1.00 86.31 83 GLY A O 1
ATOM 675 N N . CYS A 1 84 ? 5.960 9.351 -7.413 1.00 84.69 84 CYS A N 1
ATOM 676 C CA . CYS A 1 84 ? 4.586 9.660 -7.029 1.00 84.69 84 CYS A CA 1
ATOM 677 C C . CYS A 1 84 ? 3.688 8.424 -7.232 1.00 84.69 84 CYS A C 1
ATOM 679 O O . CYS A 1 84 ? 4.016 7.539 -8.018 1.00 84.69 84 CYS A O 1
ATOM 681 N N . GLY A 1 85 ? 2.525 8.390 -6.587 1.00 85.25 85 GLY A N 1
ATOM 682 C CA . GLY A 1 85 ? 1.544 7.315 -6.754 1.00 85.25 85 GLY A CA 1
ATOM 683 C C . GLY A 1 85 ? 1.154 6.688 -5.424 1.00 85.25 85 GLY A C 1
ATOM 684 O O . GLY A 1 85 ? 1.993 6.498 -4.543 1.00 85.25 85 GLY A O 1
ATOM 685 N N . GLN A 1 86 ? -0.139 6.405 -5.282 1.00 89.94 86 GLN A N 1
ATOM 686 C CA . GLN A 1 86 ? -0.672 5.704 -4.117 1.00 89.94 86 GLN A CA 1
ATOM 687 C C . GLN A 1 86 ? -0.505 4.197 -4.296 1.00 89.94 86 GLN A C 1
ATOM 689 O O . GLN A 1 86 ? -0.503 3.699 -5.423 1.00 89.94 86 GLN A O 1
ATOM 694 N N . ILE A 1 87 ? -0.388 3.490 -3.175 1.00 94.12 87 ILE A N 1
ATOM 695 C CA . ILE A 1 87 ? -0.440 2.032 -3.157 1.00 94.12 87 ILE A CA 1
ATOM 696 C C . ILE A 1 87 ? -1.852 1.597 -3.559 1.00 94.12 87 ILE A C 1
ATOM 698 O O . ILE A 1 87 ? -2.843 2.177 -3.115 1.00 94.12 87 ILE A O 1
ATOM 702 N N . SER A 1 88 ? -1.937 0.563 -4.385 1.00 95.31 88 SER A N 1
ATOM 703 C CA . SER A 1 88 ? -3.158 -0.202 -4.614 1.00 95.31 88 SER A CA 1
ATOM 704 C C . SER A 1 88 ? -2.882 -1.657 -4.277 1.00 95.31 88 SER A C 1
ATOM 706 O O . SER A 1 88 ? -1.783 -2.135 -4.531 1.00 95.31 88 SER A O 1
ATOM 708 N N . ALA A 1 89 ? -3.834 -2.380 -3.702 1.00 95.44 89 ALA A N 1
ATOM 709 C CA . ALA A 1 89 ? -3.647 -3.806 -3.477 1.00 95.44 89 ALA A CA 1
ATOM 710 C C . ALA A 1 89 ? -4.961 -4.568 -3.543 1.00 95.44 89 ALA A C 1
ATOM 712 O O . ALA A 1 89 ? -6.030 -4.035 -3.248 1.00 95.44 89 ALA A O 1
ATOM 713 N N . GLY A 1 90 ? -4.836 -5.836 -3.913 1.00 93.31 90 GLY A N 1
ATOM 714 C CA . GLY A 1 90 ? -5.849 -6.853 -3.706 1.00 93.31 90 GLY A CA 1
ATOM 715 C C . GLY A 1 90 ? -5.433 -7.769 -2.560 1.00 93.31 90 GLY A C 1
ATOM 716 O O . GLY A 1 90 ? -4.549 -7.444 -1.770 1.00 93.31 90 GLY A O 1
ATOM 717 N N . LYS A 1 91 ? -6.042 -8.956 -2.507 1.00 93.06 91 LYS A N 1
ATOM 718 C CA . LYS A 1 91 ? -5.736 -9.959 -1.480 1.00 93.06 91 LYS A CA 1
ATOM 719 C C . LYS A 1 91 ? -4.268 -10.402 -1.509 1.00 93.06 91 LYS A C 1
ATOM 721 O O . LYS A 1 91 ? -3.629 -10.438 -0.465 1.00 93.06 91 LYS A O 1
ATOM 726 N N . ASN A 1 92 ? -3.762 -10.704 -2.706 1.00 94.12 92 ASN A N 1
ATOM 727 C CA . ASN A 1 92 ? -2.476 -11.381 -2.903 1.00 94.12 92 ASN A CA 1
ATOM 728 C C . ASN A 1 92 ? -1.378 -10.470 -3.464 1.00 94.12 92 ASN A C 1
ATOM 730 O O . ASN A 1 92 ? -0.217 -10.846 -3.439 1.00 94.12 92 ASN A O 1
ATOM 734 N N . LEU A 1 93 ? -1.722 -9.299 -4.004 1.00 95.56 93 LEU A N 1
ATOM 735 C CA . LEU A 1 93 ? -0.773 -8.455 -4.726 1.00 95.56 93 LEU A CA 1
ATOM 736 C C . LEU A 1 93 ? -0.949 -6.996 -4.324 1.00 95.56 93 LEU A C 1
ATOM 738 O O . LEU A 1 93 ? -2.067 -6.477 -4.347 1.00 95.56 93 LEU A O 1
ATOM 742 N N . MET A 1 94 ? 0.161 -6.341 -4.005 1.00 96.50 94 MET A N 1
ATOM 743 C CA . MET A 1 94 ? 0.253 -4.904 -3.778 1.00 96.50 94 MET A CA 1
ATOM 744 C C . MET A 1 94 ? 1.051 -4.269 -4.913 1.00 96.50 94 MET A C 1
ATOM 746 O O . MET A 1 94 ? 2.058 -4.811 -5.340 1.00 96.50 94 MET A O 1
ATOM 750 N N . LEU A 1 95 ? 0.603 -3.120 -5.404 1.00 96.44 95 LEU A N 1
ATOM 751 C CA . LEU A 1 95 ? 1.115 -2.423 -6.578 1.00 96.44 95 LEU A CA 1
ATOM 752 C C . LEU A 1 95 ? 1.381 -0.962 -6.230 1.00 96.44 95 LEU A C 1
ATOM 754 O O . LEU A 1 95 ? 0.599 -0.309 -5.533 1.00 96.44 95 LEU A O 1
ATOM 758 N N . PHE A 1 96 ? 2.487 -0.431 -6.729 1.00 95.31 96 PHE A N 1
ATOM 759 C CA . PHE A 1 96 ? 2.921 0.933 -6.451 1.00 95.31 96 PHE A CA 1
ATOM 760 C C . PHE A 1 96 ? 3.913 1.408 -7.510 1.00 95.31 96 PHE A C 1
ATOM 762 O O . PHE A 1 96 ? 4.367 0.671 -8.384 1.00 95.31 96 PHE A O 1
ATOM 769 N N . ARG A 1 97 ? 4.262 2.691 -7.437 1.00 93.81 97 ARG A N 1
ATOM 770 C CA . ARG A 1 97 ? 5.328 3.257 -8.255 1.00 93.81 97 ARG A CA 1
ATOM 771 C C . ARG A 1 97 ? 6.685 3.030 -7.594 1.00 93.81 97 ARG A C 1
ATOM 773 O O . ARG A 1 97 ? 6.863 3.429 -6.443 1.00 93.81 97 ARG A O 1
ATOM 780 N N . SER A 1 98 ? 7.620 2.461 -8.350 1.00 94.44 98 SER A N 1
ATOM 781 C CA . SER A 1 98 ? 9.021 2.245 -7.962 1.00 94.44 98 SER A CA 1
ATOM 782 C C . SER A 1 98 ? 9.932 2.494 -9.172 1.00 94.44 98 SER A C 1
ATOM 784 O O . SER A 1 98 ? 10.503 1.586 -9.766 1.00 94.44 98 SER A O 1
ATOM 786 N N . GLY A 1 99 ? 9.950 3.737 -9.660 1.00 92.25 99 GLY A N 1
ATOM 787 C CA . GLY A 1 99 ? 10.501 4.121 -10.964 1.00 92.25 99 GLY A CA 1
ATOM 788 C C . GLY A 1 99 ? 9.624 3.626 -12.120 1.00 92.25 99 GLY A C 1
ATOM 789 O O . GLY A 1 99 ? 9.186 4.414 -12.954 1.00 92.25 99 GLY A O 1
ATOM 790 N N . THR A 1 100 ? 9.246 2.356 -12.107 1.00 93.56 100 THR A N 1
ATOM 791 C CA . THR A 1 100 ? 8.335 1.678 -13.034 1.00 93.56 100 THR A CA 1
ATOM 792 C C . THR A 1 100 ? 7.146 1.075 -12.266 1.00 93.56 100 THR A C 1
ATOM 794 O O . THR A 1 100 ? 6.829 1.568 -11.176 1.00 93.56 100 THR A O 1
ATOM 797 N N . LEU A 1 101 ? 6.443 0.085 -12.825 1.00 94.88 101 LEU A N 1
ATOM 798 C CA . LEU A 1 101 ? 5.429 -0.665 -12.083 1.00 94.88 101 LEU A CA 1
ATOM 799 C C . LEU A 1 101 ? 6.118 -1.583 -11.067 1.00 94.88 101 LEU A C 1
ATOM 801 O O . LEU A 1 101 ? 6.713 -2.585 -11.448 1.00 94.88 101 LEU A O 1
ATOM 805 N N . GLY A 1 102 ? 6.044 -1.226 -9.787 1.00 95.75 102 GLY A N 1
ATOM 806 C CA . GLY A 1 102 ? 6.517 -2.055 -8.682 1.00 95.75 102 GLY A CA 1
ATOM 807 C C . GLY A 1 102 ? 5.374 -2.865 -8.081 1.00 95.75 102 GLY A C 1
ATOM 808 O O . GLY A 1 102 ? 4.227 -2.400 -8.060 1.00 95.75 102 GLY A O 1
ATOM 809 N N . TYR A 1 103 ? 5.682 -4.057 -7.584 1.00 96.12 103 TYR A N 1
ATOM 810 C CA . TYR A 1 103 ? 4.726 -4.889 -6.872 1.00 96.12 103 TYR A CA 1
ATOM 811 C C . TYR A 1 103 ? 5.369 -5.696 -5.740 1.00 96.12 103 TYR A C 1
ATOM 813 O O . TYR A 1 103 ? 6.562 -5.989 -5.761 1.00 96.12 103 TYR A O 1
ATOM 821 N N . LEU A 1 104 ? 4.544 -6.040 -4.752 1.00 96.25 104 LEU A N 1
ATOM 822 C CA . LEU A 1 104 ? 4.817 -7.058 -3.744 1.00 96.25 104 LEU A CA 1
ATOM 823 C C . LEU A 1 104 ? 3.805 -8.183 -3.915 1.00 96.25 104 LEU A C 1
ATOM 825 O O . LEU A 1 104 ? 2.592 -7.939 -3.937 1.00 96.25 104 LEU A O 1
ATOM 829 N N . ASP A 1 105 ? 4.307 -9.407 -3.983 1.00 94.69 105 ASP A N 1
ATOM 830 C CA . ASP A 1 105 ? 3.502 -10.603 -3.796 1.00 94.69 105 ASP A CA 1
ATOM 831 C C . ASP A 1 105 ? 3.298 -10.822 -2.294 1.00 94.69 105 ASP A C 1
ATOM 833 O O . ASP A 1 105 ? 4.238 -11.104 -1.564 1.00 94.69 105 ASP A O 1
ATOM 837 N N . LEU A 1 106 ? 2.068 -10.657 -1.814 1.00 94.44 106 LEU A N 1
ATOM 838 C CA . LEU A 1 106 ? 1.733 -10.788 -0.394 1.00 94.44 106 LEU A CA 1
ATOM 839 C C . LEU A 1 106 ? 1.625 -12.256 0.054 1.00 94.44 106 LEU A C 1
ATOM 841 O O . LEU A 1 106 ? 1.332 -12.512 1.220 1.00 94.44 106 LEU A O 1
ATOM 845 N N . THR A 1 107 ? 1.811 -13.216 -0.858 1.00 93.12 107 THR A N 1
ATOM 846 C CA . THR A 1 107 ? 1.735 -14.657 -0.569 1.00 93.12 107 THR A CA 1
ATOM 847 C C . THR A 1 107 ? 3.099 -15.301 -0.324 1.00 93.12 107 THR A C 1
ATOM 849 O O . THR A 1 107 ? 3.158 -16.430 0.162 1.00 93.12 107 THR A O 1
ATOM 852 N N . ARG A 1 108 ? 4.194 -14.591 -0.622 1.00 93.12 108 ARG A N 1
ATOM 853 C CA . ARG A 1 108 ? 5.578 -15.051 -0.444 1.00 93.12 108 ARG A CA 1
ATOM 854 C C . ARG A 1 108 ? 6.491 -13.908 -0.013 1.00 93.12 108 ARG A C 1
ATOM 856 O O . ARG A 1 108 ? 6.209 -12.746 -0.274 1.00 93.12 108 ARG A O 1
ATOM 863 N N . ASP A 1 109 ? 7.623 -14.245 0.589 1.00 91.31 109 ASP A N 1
ATOM 864 C CA . ASP A 1 109 ? 8.646 -13.265 0.953 1.00 91.31 109 ASP A CA 1
ATOM 865 C C . ASP A 1 109 ? 9.667 -13.103 -0.182 1.00 91.31 109 ASP A C 1
ATOM 867 O O . ASP A 1 109 ? 10.704 -13.760 -0.217 1.00 91.31 109 ASP A O 1
ATOM 871 N N . ALA A 1 110 ? 9.311 -12.295 -1.181 1.00 92.44 110 ALA A N 1
ATOM 872 C CA . ALA A 1 110 ? 10.152 -12.035 -2.354 1.00 92.44 110 ALA A CA 1
ATOM 873 C C . ALA A 1 110 ? 10.716 -10.609 -2.409 1.00 92.44 110 ALA A C 1
ATOM 875 O O . ALA A 1 110 ? 11.492 -10.284 -3.308 1.00 92.44 110 ALA A O 1
ATOM 876 N N . GLY A 1 111 ? 10.309 -9.752 -1.471 1.00 94.25 111 GLY A N 1
ATOM 877 C CA . GLY A 1 111 ? 10.564 -8.320 -1.547 1.00 94.25 111 GLY A CA 1
ATOM 878 C C . GLY A 1 111 ? 9.919 -7.664 -2.775 1.00 94.25 111 GLY A C 1
ATOM 879 O O . GLY A 1 111 ? 8.997 -8.200 -3.392 1.00 94.25 111 GLY A O 1
ATOM 880 N N . THR A 1 112 ? 10.391 -6.460 -3.097 1.00 96.19 112 THR A N 1
ATOM 881 C CA . THR A 1 112 ? 9.856 -5.645 -4.194 1.00 96.19 112 THR A CA 1
ATOM 882 C C . THR A 1 112 ? 10.360 -6.110 -5.550 1.00 96.19 112 THR A C 1
ATOM 884 O O . THR A 1 112 ? 11.553 -6.049 -5.846 1.00 96.19 112 THR A O 1
ATOM 887 N N . GLU A 1 113 ? 9.422 -6.447 -6.426 1.00 95.94 113 GLU A N 1
ATOM 888 C CA . GLU A 1 113 ? 9.678 -6.766 -7.825 1.00 95.94 113 GLU A CA 1
ATOM 889 C C . GLU A 1 113 ? 9.207 -5.620 -8.726 1.00 95.94 113 GLU A C 1
ATOM 891 O O . GLU A 1 113 ? 8.289 -4.865 -8.400 1.00 95.94 113 GLU A O 1
ATOM 896 N N . ASN A 1 114 ? 9.859 -5.454 -9.879 1.00 95.38 114 ASN A N 1
ATOM 897 C CA . ASN A 1 114 ? 9.581 -4.355 -10.799 1.00 95.38 114 ASN A CA 1
ATOM 898 C C . ASN A 1 114 ? 9.334 -4.882 -12.215 1.00 95.38 114 ASN A C 1
ATOM 900 O O . ASN A 1 114 ? 10.187 -5.542 -12.805 1.00 95.38 114 ASN A O 1
ATOM 904 N N . PHE A 1 115 ? 8.183 -4.536 -12.786 1.00 92.88 115 PHE A N 1
ATOM 905 C CA . PHE A 1 115 ? 7.882 -4.714 -14.201 1.00 92.88 115 PHE A CA 1
ATOM 906 C C . PHE A 1 115 ? 8.298 -3.448 -14.960 1.00 92.88 115 PHE A C 1
ATOM 908 O O . PHE A 1 115 ? 7.589 -2.441 -14.946 1.00 92.88 115 PHE A O 1
ATOM 915 N N . GLY A 1 116 ? 9.496 -3.504 -15.554 1.00 91.88 116 GLY A N 1
ATOM 916 C CA . GLY A 1 116 ? 10.181 -2.381 -16.201 1.00 91.88 116 GLY A CA 1
ATOM 917 C C . GLY A 1 116 ? 9.469 -1.805 -17.423 1.00 91.88 116 GLY A C 1
ATOM 918 O O . GLY A 1 116 ? 8.520 -2.376 -17.930 1.00 91.88 116 GLY A O 1
ATOM 919 N N . GLY A 1 117 ? 9.951 -0.661 -17.918 1.00 89.94 117 GLY A N 1
ATOM 920 C CA . GLY A 1 117 ? 9.562 -0.067 -19.206 1.00 89.94 117 GLY A CA 1
ATOM 921 C C . GLY A 1 117 ? 8.223 0.678 -19.237 1.00 89.94 117 GLY A C 1
ATOM 922 O O . GLY A 1 117 ? 8.068 1.561 -20.082 1.00 89.94 117 GLY A O 1
ATOM 923 N N . MET A 1 118 ? 7.306 0.414 -18.299 1.00 91.19 118 MET A N 1
ATOM 924 C CA . MET A 1 118 ? 6.052 1.165 -18.160 1.00 91.19 118 MET A CA 1
ATOM 925 C C . MET A 1 118 ? 6.107 2.198 -17.031 1.00 91.19 118 MET A C 1
ATOM 927 O O . MET A 1 118 ? 6.782 2.018 -16.012 1.00 91.19 118 MET A O 1
ATOM 931 N N . ARG A 1 119 ? 5.347 3.284 -17.189 1.00 91.81 119 ARG A N 1
ATOM 932 C CA . ARG A 1 119 ? 5.192 4.336 -16.180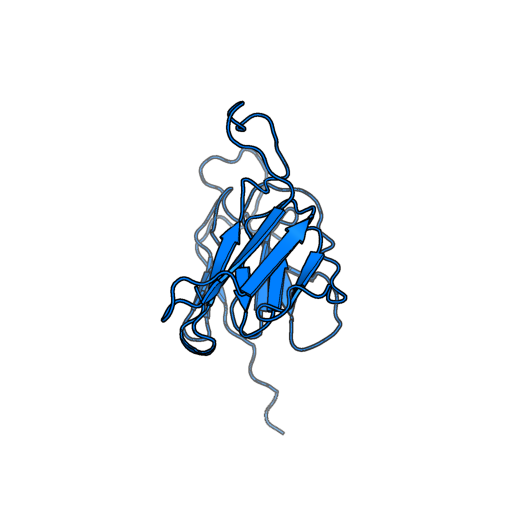 1.00 91.81 119 ARG A CA 1
ATOM 933 C C . ARG A 1 119 ? 3.782 4.314 -15.590 1.00 91.81 119 ARG A C 1
ATOM 935 O O . ARG A 1 119 ? 2.868 4.802 -16.250 1.00 91.81 119 ARG A O 1
ATOM 942 N N . PRO A 1 120 ? 3.603 3.890 -14.326 1.00 92.62 120 PRO A N 1
ATOM 943 C CA . PRO A 1 120 ? 2.362 4.167 -13.614 1.00 92.62 120 PRO A CA 1
ATOM 944 C C . PRO A 1 120 ? 2.111 5.675 -13.453 1.00 92.62 120 PRO A C 1
ATOM 946 O O . PRO A 1 120 ? 3.045 6.480 -13.418 1.00 92.62 120 PRO A O 1
ATOM 949 N N . GLY A 1 121 ? 0.850 6.083 -13.341 1.00 89.81 121 GLY A N 1
ATOM 950 C CA . GLY A 1 121 ? 0.462 7.469 -13.056 1.00 89.81 121 GLY A CA 1
ATOM 951 C C . GLY A 1 121 ? 0.957 7.993 -11.694 1.00 89.81 121 GLY A C 1
ATOM 952 O O . GLY A 1 121 ? 1.540 7.264 -10.897 1.00 89.81 121 GLY A O 1
ATOM 953 N N . CYS A 1 122 ? 0.718 9.281 -11.414 1.00 87.12 122 CYS A N 1
ATOM 954 C CA . CYS A 1 122 ? 1.077 9.901 -10.124 1.00 87.12 122 CYS A CA 1
ATOM 955 C C . CYS A 1 122 ? 0.023 9.745 -9.019 1.00 87.12 122 CYS A C 1
ATOM 957 O O . CYS A 1 122 ? 0.233 10.206 -7.896 1.00 87.12 122 CYS A O 1
ATOM 959 N N . PHE A 1 123 ? -1.097 9.097 -9.324 1.00 87.19 123 PHE A N 1
ATOM 960 C CA . PHE A 1 123 ? -2.151 8.763 -8.372 1.00 87.19 123 PHE A CA 1
ATOM 961 C C . PHE A 1 123 ? -2.419 7.249 -8.404 1.00 87.19 123 PHE A C 1
ATOM 963 O O . PHE A 1 123 ? -1.590 6.509 -8.933 1.00 87.19 123 PHE A O 1
ATOM 970 N N . ILE A 1 124 ? -3.525 6.771 -7.822 1.00 89.06 124 ILE A N 1
ATOM 971 C CA . ILE A 1 124 ? -3.957 5.366 -7.964 1.00 89.06 124 ILE A CA 1
ATOM 972 C C . ILE A 1 12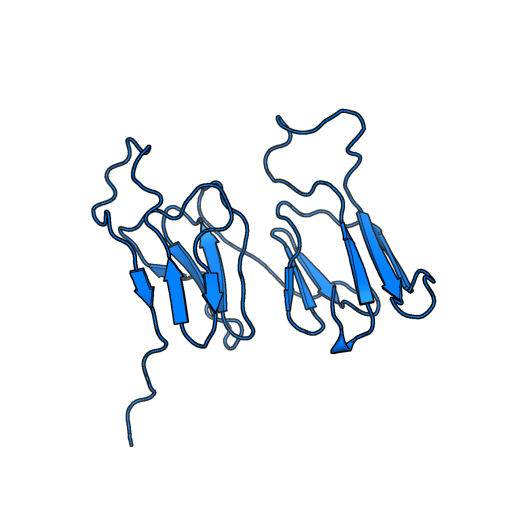4 ? -4.024 5.033 -9.464 1.00 89.06 124 ILE A C 1
ATOM 974 O O . ILE A 1 124 ? -4.659 5.767 -10.220 1.00 89.06 124 ILE A O 1
ATOM 978 N N . ASN A 1 125 ? -3.328 3.981 -9.904 1.00 92.88 125 ASN A N 1
ATOM 979 C CA . ASN A 1 125 ? -3.173 3.684 -11.332 1.00 92.88 125 ASN A CA 1
ATOM 980 C C . ASN A 1 125 ? -3.198 2.184 -11.651 1.00 92.88 125 ASN A C 1
ATOM 982 O O . ASN A 1 125 ? -4.061 1.767 -12.410 1.00 92.88 125 ASN A O 1
ATOM 986 N N . ALA A 1 126 ? -2.300 1.381 -11.077 1.00 95.19 126 ALA A N 1
ATOM 987 C CA . ALA A 1 126 ? -2.347 -0.071 -11.239 1.00 95.19 126 ALA A CA 1
ATOM 988 C C . ALA A 1 126 ? -3.378 -0.654 -10.267 1.00 95.19 126 ALA A C 1
ATOM 990 O O . ALA A 1 126 ? -3.191 -0.561 -9.057 1.00 95.19 126 ALA A O 1
ATOM 991 N N . ILE A 1 127 ? -4.478 -1.194 -10.790 1.00 95.56 127 ILE A N 1
ATOM 992 C CA . ILE A 1 127 ? -5.647 -1.604 -10.006 1.00 95.56 127 ILE A CA 1
ATOM 993 C C . ILE A 1 127 ? -5.819 -3.125 -10.115 1.00 95.56 127 ILE A C 1
ATOM 995 O O . ILE A 1 127 ? -6.143 -3.618 -11.199 1.00 95.56 127 ILE A O 1
ATOM 999 N N . PRO A 1 128 ? -5.633 -3.877 -9.018 1.00 95.38 128 PRO A N 1
ATOM 1000 C CA . PRO A 1 128 ? -5.948 -5.295 -8.971 1.00 95.38 128 PRO A CA 1
ATOM 1001 C C . PRO A 1 128 ? -7.459 -5.488 -8.768 1.00 95.38 128 PRO A C 1
ATOM 1003 O O . PRO A 1 128 ? -8.008 -5.124 -7.728 1.00 95.38 128 PRO A O 1
ATOM 1006 N N . ALA A 1 129 ? -8.144 -6.065 -9.754 1.00 93.38 129 ALA A N 1
ATOM 1007 C CA . ALA A 1 129 ? -9.581 -6.322 -9.711 1.00 93.38 129 ALA A CA 1
ATOM 1008 C C . ALA A 1 129 ? -9.949 -7.550 -10.554 1.00 93.38 129 ALA A C 1
ATOM 1010 O O . ALA A 1 129 ? -9.426 -7.744 -11.649 1.00 93.38 129 ALA A O 1
ATOM 1011 N N . GLY A 1 130 ? -10.856 -8.391 -10.046 1.00 91.31 130 GLY A N 1
ATOM 1012 C CA . GLY A 1 130 ? -11.388 -9.533 -10.803 1.00 91.31 130 GLY A CA 1
ATOM 1013 C C . GLY A 1 130 ? -10.339 -10.561 -11.252 1.00 91.31 130 GLY A C 1
ATOM 1014 O O . GLY A 1 130 ? -10.519 -11.196 -12.283 1.00 91.31 130 GLY A O 1
ATOM 1015 N N . GLY A 1 131 ? -9.229 -10.704 -10.518 1.00 91.81 131 GLY A N 1
ATOM 1016 C CA . GLY A 1 131 ? -8.125 -11.602 -10.890 1.00 91.81 131 GLY A CA 1
ATOM 1017 C C . GLY A 1 131 ? -7.167 -11.040 -11.949 1.00 91.81 131 GLY A C 1
ATOM 1018 O O . GLY A 1 131 ? -6.284 -11.757 -12.414 1.00 91.81 131 GLY A O 1
ATOM 1019 N N . LEU A 1 132 ? -7.317 -9.765 -12.314 1.00 94.94 132 LEU A N 1
ATOM 1020 C CA . LEU A 1 132 ? -6.441 -9.041 -13.231 1.00 94.94 132 LEU A CA 1
ATOM 1021 C C . LEU A 1 132 ? -5.821 -7.825 -12.538 1.00 94.94 132 LEU A C 1
ATOM 1023 O O . LEU A 1 132 ? -6.343 -7.327 -11.542 1.00 94.94 132 LEU A O 1
ATOM 1027 N N . VAL A 1 133 ? -4.738 -7.309 -13.108 1.00 96.31 133 VAL A N 1
ATOM 1028 C CA . VAL A 1 133 ? -4.225 -5.965 -12.832 1.00 96.31 133 VAL A CA 1
ATOM 1029 C C . VAL A 1 133 ? -4.448 -5.114 -14.067 1.00 96.31 133 VAL A C 1
ATOM 1031 O O . VAL A 1 133 ? -3.875 -5.386 -15.118 1.00 96.31 133 VAL A O 1
ATOM 1034 N N . LEU A 1 134 ? -5.258 -4.071 -13.930 1.00 96.12 134 LEU A N 1
ATOM 1035 C CA . LEU A 1 134 ? -5.474 -3.074 -14.970 1.00 96.12 134 LEU A CA 1
ATOM 1036 C C . LEU A 1 134 ? -4.551 -1.888 -14.698 1.00 96.12 134 LEU A C 1
ATOM 1038 O O . LEU A 1 134 ? -4.625 -1.281 -13.631 1.00 96.12 134 LEU A O 1
ATOM 1042 N N . ALA A 1 135 ? -3.673 -1.563 -15.640 1.00 95.00 135 ALA A N 1
ATOM 1043 C CA . ALA A 1 135 ? -2.689 -0.500 -15.484 1.00 95.00 135 ALA A CA 1
ATOM 1044 C C . ALA A 1 135 ? -2.715 0.441 -16.704 1.00 95.00 135 ALA A C 1
ATOM 1046 O O . ALA A 1 135 ? -2.046 0.178 -17.709 1.00 95.00 135 ALA A O 1
ATOM 1047 N N . PRO A 1 136 ? -3.504 1.531 -16.638 1.00 92.56 136 PRO A N 1
ATOM 1048 C CA . PRO A 1 136 ? -3.539 2.564 -17.668 1.00 92.56 136 PRO A CA 1
ATOM 1049 C C . PRO A 1 136 ? -2.186 3.250 -17.841 1.00 92.56 136 PRO A C 1
ATOM 1051 O O . PRO A 1 136 ? -1.472 3.469 -16.856 1.00 92.56 136 PRO A O 1
ATOM 1054 N N . ASP A 1 137 ? -1.876 3.674 -19.068 1.00 90.50 137 ASP A N 1
ATOM 1055 C CA . ASP A 1 137 ? -0.628 4.382 -19.349 1.00 90.50 137 ASP A CA 1
ATOM 1056 C C . ASP A 1 137 ? -0.538 5.711 -18.578 1.00 90.50 137 ASP A C 1
ATOM 1058 O O . ASP A 1 137 ? -1.341 6.629 -18.758 1.00 90.50 137 ASP A O 1
ATOM 1062 N N . GLY A 1 138 ? 0.476 5.835 -17.721 1.00 89.50 138 GLY A N 1
ATOM 1063 C CA . GLY A 1 138 ? 0.802 7.067 -17.011 1.00 89.50 138 GLY A CA 1
ATOM 1064 C C . GLY A 1 138 ? 1.843 7.932 -17.725 1.00 89.50 138 GLY A C 1
ATOM 1065 O O . GLY A 1 138 ? 2.231 8.969 -17.185 1.00 89.50 138 GLY A O 1
ATOM 1066 N N . SER A 1 139 ? 2.351 7.535 -18.892 1.00 88.25 139 SER A N 1
ATOM 1067 C CA .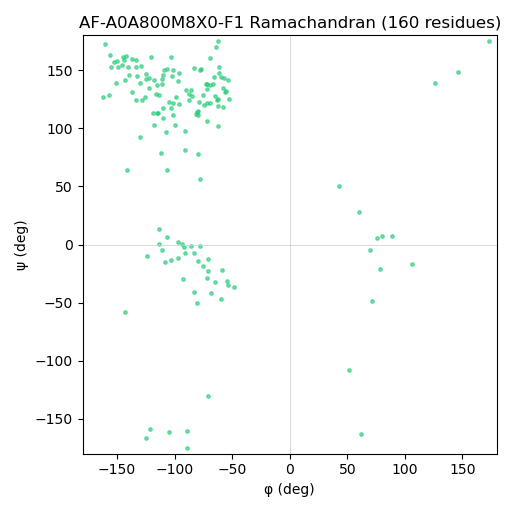 SER A 1 139 ? 3.372 8.257 -19.658 1.00 88.25 139 SER A CA 1
ATOM 1068 C C . SER A 1 139 ? 2.954 9.528 -20.436 1.00 88.25 139 SER A C 1
ATOM 1070 O O . SER A 1 139 ? 3.861 10.326 -20.678 1.00 88.25 139 SER A O 1
ATOM 1072 N N . PRO A 1 140 ? 1.672 9.833 -20.765 1.00 83.06 140 PRO A N 1
ATOM 1073 C CA . PRO A 1 140 ? 1.326 10.884 -21.742 1.00 83.06 140 PRO A CA 1
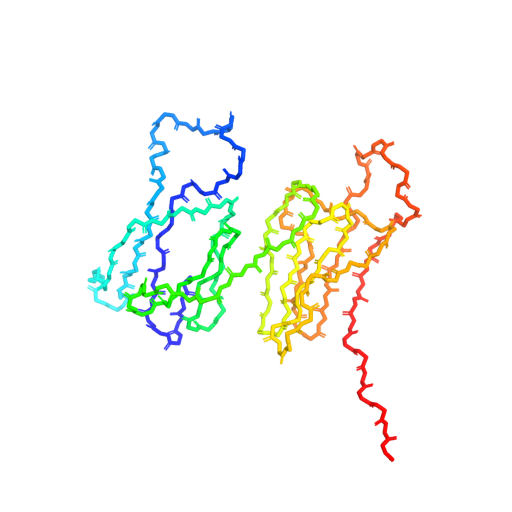ATOM 1074 C C . PRO A 1 140 ? 1.821 12.308 -21.444 1.00 83.06 140 PRO A C 1
ATOM 1076 O O . PRO A 1 140 ? 1.921 13.132 -22.346 1.00 83.06 140 PRO A O 1
ATOM 1079 N N . LYS A 1 141 ? 2.128 12.622 -20.179 1.00 78.25 141 LYS A N 1
ATOM 1080 C CA . LYS A 1 141 ? 2.674 13.927 -19.748 1.00 78.25 141 LYS A CA 1
ATOM 1081 C C . LYS A 1 141 ? 4.110 13.836 -19.224 1.00 78.25 141 LYS A C 1
ATOM 1083 O O . LYS A 1 141 ? 4.587 14.739 -18.541 1.00 78.25 141 LYS A O 1
ATOM 1088 N N . CYS A 1 142 ? 4.789 12.719 -19.463 1.00 77.50 142 CYS A N 1
ATOM 1089 C CA . CYS A 1 142 ? 6.133 12.477 -18.964 1.00 77.50 142 CYS A CA 1
ATOM 1090 C C . CYS A 1 142 ? 7.182 12.799 -20.030 1.00 77.50 142 CYS A C 1
ATOM 1092 O O . CYS A 1 142 ? 7.003 12.485 -21.201 1.00 77.50 142 CYS A O 1
ATOM 1094 N N . ARG A 1 143 ? 8.304 13.391 -19.605 1.00 81.94 143 ARG A N 1
ATOM 1095 C CA . ARG A 1 143 ? 9.481 13.623 -20.460 1.00 81.94 143 ARG A CA 1
ATOM 1096 C C . ARG A 1 143 ? 10.495 12.474 -20.421 1.00 81.94 143 ARG A C 1
ATOM 1098 O O . ARG A 1 143 ? 11.468 12.498 -21.159 1.00 81.94 143 ARG A O 1
ATOM 1105 N N . CYS A 1 144 ? 10.299 11.492 -19.543 1.00 78.44 144 CYS A N 1
ATOM 1106 C CA . CYS A 1 144 ? 11.214 10.365 -19.384 1.00 78.44 144 CYS A CA 1
ATOM 1107 C C . CYS A 1 144 ? 11.035 9.328 -20.503 1.00 78.44 144 CYS A C 1
ATOM 1109 O O . CYS A 1 144 ? 9.921 9.102 -20.981 1.00 78.44 144 CYS A O 1
ATOM 1111 N N . SER A 1 145 ? 12.119 8.634 -20.840 1.00 83.88 145 SER A N 1
ATOM 1112 C CA . SER A 1 145 ? 12.191 7.623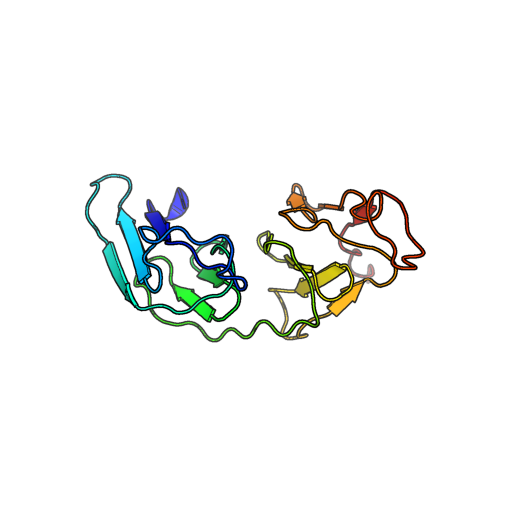 -21.903 1.00 83.88 145 SER A CA 1
ATOM 1113 C C . SER A 1 145 ? 11.583 6.266 -21.505 1.00 83.88 145 SER A C 1
ATOM 1115 O O . SER A 1 145 ? 12.253 5.238 -21.551 1.00 83.88 145 SER A O 1
ATOM 1117 N N . TYR A 1 146 ? 10.312 6.243 -21.092 1.00 89.75 146 TYR A N 1
ATOM 1118 C CA . TYR A 1 146 ? 9.574 4.986 -20.923 1.00 89.75 146 TYR A CA 1
ATOM 1119 C C . TYR A 1 146 ? 9.204 4.420 -22.295 1.00 89.75 146 TYR A C 1
ATOM 1121 O O . TYR A 1 146 ? 8.505 5.077 -23.068 1.00 89.75 146 TYR A O 1
ATOM 1129 N N . GLN A 1 147 ? 9.687 3.208 -22.578 1.00 88.94 147 GLN A N 1
ATOM 1130 C CA . GLN A 1 147 ? 9.515 2.539 -23.871 1.00 88.94 147 GLN A CA 1
ATOM 1131 C C . GLN A 1 147 ? 8.078 2.055 -24.089 1.00 88.94 147 GLN A C 1
ATOM 1133 O O . GLN A 1 147 ? 7.603 1.996 -25.219 1.00 88.94 147 GLN A O 1
ATOM 1138 N N . MET A 1 148 ? 7.365 1.730 -23.008 1.00 91.69 148 MET A N 1
ATOM 1139 C CA . MET A 1 148 ? 6.006 1.212 -23.083 1.00 91.69 148 MET A CA 1
ATOM 1140 C C . MET A 1 148 ? 4.975 2.305 -22.806 1.00 91.69 148 MET A C 1
ATOM 1142 O O . MET A 1 148 ? 4.728 2.660 -21.652 1.00 91.69 148 MET A O 1
ATOM 1146 N N . ARG A 1 149 ? 4.358 2.804 -23.883 1.00 89.94 149 ARG A N 1
ATOM 1147 C CA . ARG A 1 149 ? 3.255 3.780 -23.869 1.00 89.94 149 ARG A CA 1
ATOM 1148 C C . ARG A 1 149 ? 1.936 3.102 -24.228 1.00 89.94 149 ARG A C 1
ATOM 1150 O O . ARG A 1 149 ? 1.368 3.324 -25.294 1.00 89.94 149 ARG A O 1
ATOM 1157 N N . ALA A 1 150 ? 1.514 2.186 -23.368 1.00 91.19 150 ALA A N 1
ATOM 1158 C CA . ALA A 1 150 ? 0.344 1.351 -23.591 1.00 91.19 150 ALA A CA 1
ATOM 1159 C C . ALA A 1 150 ? -0.382 1.075 -22.276 1.00 91.19 150 ALA A C 1
ATOM 1161 O O . ALA A 1 150 ? 0.173 1.226 -21.187 1.00 91.19 150 ALA A O 1
ATOM 1162 N N . TRP A 1 151 ? -1.641 0.674 -22.401 1.00 93.88 151 TRP A N 1
ATOM 1163 C CA . TRP A 1 151 ? -2.451 0.217 -21.283 1.00 93.88 151 TRP A CA 1
ATOM 1164 C C . TRP A 1 151 ? -2.256 -1.288 -21.142 1.00 93.88 151 TRP A C 1
ATOM 1166 O O . TRP A 1 151 ? -2.319 -2.016 -22.131 1.00 93.88 151 TRP A O 1
ATOM 1176 N N . PHE A 1 152 ? -2.025 -1.750 -19.917 1.00 94.12 152 PHE A N 1
ATOM 1177 C CA . PHE A 1 152 ? -1.757 -3.156 -19.636 1.00 94.12 152 PHE A CA 1
ATOM 1178 C C . PHE A 1 152 ? -2.908 -3.800 -18.874 1.00 94.12 152 PHE A C 1
ATOM 1180 O O . PHE A 1 152 ? -3.488 -3.200 -17.967 1.00 94.12 152 PHE A O 1
ATOM 1187 N N . ALA A 1 153 ? -3.177 -5.057 -19.212 1.00 95.44 153 ALA A N 1
ATOM 1188 C CA . ALA A 1 153 ? -3.917 -5.985 -18.376 1.00 95.44 153 ALA A CA 1
ATOM 1189 C C . ALA A 1 153 ? -2.983 -7.156 -18.056 1.00 95.44 153 ALA A C 1
ATOM 1191 O O . ALA A 1 153 ? -2.581 -7.897 -18.953 1.00 95.44 153 ALA A O 1
ATOM 1192 N N . LEU A 1 154 ? -2.599 -7.297 -16.791 1.00 93.75 154 LEU A N 1
ATOM 1193 C CA . LEU A 1 154 ? -1.751 -8.391 -16.329 1.00 93.75 154 LEU A CA 1
ATOM 1194 C C . LEU A 1 154 ? -2.618 -9.428 -15.627 1.00 93.75 154 LEU A C 1
ATOM 1196 O O . LEU A 1 154 ? -3.580 -9.093 -14.936 1.00 93.75 154 LEU A O 1
ATOM 1200 N N . ARG A 1 155 ? -2.252 -10.693 -15.783 1.00 92.56 155 ARG A N 1
ATOM 1201 C CA . ARG A 1 155 ? -2.847 -11.808 -15.052 1.00 92.56 155 ARG A CA 1
ATOM 1202 C C . ARG A 1 155 ? -1.742 -12.646 -14.444 1.00 92.56 155 ARG A C 1
ATOM 1204 O O . ARG A 1 155 ? -0.639 -12.700 -14.986 1.00 92.56 155 ARG A O 1
ATOM 1211 N N . GLU A 1 156 ? -2.065 -13.333 -13.361 1.00 87.56 156 GLU A N 1
ATOM 1212 C CA . GLU A 1 156 ? -1.177 -14.345 -12.807 1.00 87.56 156 GLU A CA 1
ATOM 1213 C C . GLU A 1 156 ? -0.881 -15.415 -13.869 1.00 87.56 156 GLU A C 1
ATOM 1215 O O . GLU A 1 156 ? -1.781 -15.875 -14.590 1.00 87.56 156 GLU A O 1
ATOM 1220 N N . LYS A 1 157 ? 0.396 -15.792 -13.983 1.00 84.56 157 LYS A N 1
ATOM 1221 C CA . LYS A 1 157 ? 0.801 -16.933 -14.798 1.00 84.56 157 LYS A CA 1
ATOM 1222 C C . LYS A 1 157 ? 0.293 -18.200 -14.099 1.00 84.56 157 LYS A C 1
ATOM 1224 O O . LYS A 1 157 ? 0.683 -18.428 -12.958 1.00 84.56 157 LYS A O 1
ATOM 1229 N N . PRO A 1 158 ? -0.533 -19.036 -14.753 1.00 79.12 158 PRO A N 1
ATOM 1230 C CA . PRO A 1 158 ? -0.966 -20.292 -14.156 1.00 79.12 158 PRO A CA 1
ATOM 1231 C C . PRO A 1 158 ? 0.243 -21.152 -13.787 1.00 79.12 158 PRO A C 1
ATOM 1233 O O . PRO A 1 158 ? 1.225 -21.189 -14.537 1.00 79.12 158 PRO A O 1
ATOM 1236 N N . ALA A 1 159 ? 0.153 -21.870 -12.667 1.00 76.12 159 ALA A N 1
ATOM 1237 C CA . ALA A 1 159 ? 1.145 -22.880 -12.334 1.00 76.12 159 ALA A CA 1
ATOM 1238 C C . ALA A 1 159 ? 1.295 -23.867 -13.511 1.00 76.12 159 ALA A C 1
ATOM 1240 O O . ALA A 1 159 ? 0.293 -24.195 -14.162 1.00 76.12 159 ALA A O 1
ATOM 1241 N N . PRO A 1 160 ? 2.522 -24.325 -13.821 1.00 77.38 160 PRO A N 1
ATOM 1242 C CA . PRO A 1 160 ? 2.710 -25.347 -14.839 1.00 77.38 160 PRO A CA 1
ATOM 1243 C C . PRO A 1 160 ? 1.851 -26.564 -14.484 1.00 77.38 160 PRO A C 1
ATOM 1245 O O . PRO A 1 160 ? 1.832 -27.007 -13.333 1.00 77.38 160 PRO A O 1
ATOM 1248 N N . LYS A 1 161 ? 1.102 -27.077 -15.466 1.00 69.25 161 LYS A N 1
ATOM 1249 C CA . LYS A 1 161 ? 0.387 -28.344 -15.299 1.00 69.25 161 LYS A CA 1
ATOM 1250 C C . LYS A 1 161 ? 1.446 -29.427 -15.091 1.00 69.25 161 LYS A C 1
ATOM 1252 O O . LYS A 1 161 ? 2.378 -29.501 -15.891 1.00 69.25 161 LYS A O 1
ATOM 1257 N N . LYS A 1 162 ? 1.333 -30.171 -13.989 1.00 59.38 162 LYS A N 1
ATOM 1258 C CA . LYS A 1 162 ? 2.118 -31.390 -13.780 1.00 59.38 162 LYS A CA 1
ATOM 1259 C C . LYS A 1 162 ? 1.763 -32.422 -14.840 1.00 59.38 162 LYS A C 1
ATOM 1261 O O . LYS A 1 162 ? 0.571 -32.450 -15.227 1.00 59.38 162 LYS A O 1
#

Secondary structure (DSSP, 8-state):
-BTTTTEEEEE----S-GGG--TT---SEEEEEETTT--EEEEEE---SS--EEETTEEEETTEEEETTT--EE-------S-----EE-SSEEEEEESEEEEEETTS----EEETTB---SSS--EEETTEEEE----TT--S--SB-S-EEEEPPPPPP-

Solvent-accessible surface area (backbone atoms only — not comparable to full-atom values): 9371 Å² total; per-residue (Å²): 113,38,79,96,70,41,32,36,69,48,72,50,71,24,51,75,66,64,89,83,60,53,93,82,59,69,49,52,41,40,35,28,25,30,66,86,77,68,47,73,66,41,73,45,80,46,72,46,38,27,63,70,45,78,48,90,60,36,30,42,31,43,70,34,26,26,34,60,78,72,60,47,79,42,98,54,85,75,73,64,70,48,69,56,38,38,68,31,61,41,91,52,42,35,30,35,43,33,72,18,36,21,34,34,52,71,83,53,97,73,62,68,44,72,54,71,50,32,34,53,29,67,42,78,39,48,43,54,53,97,80,30,33,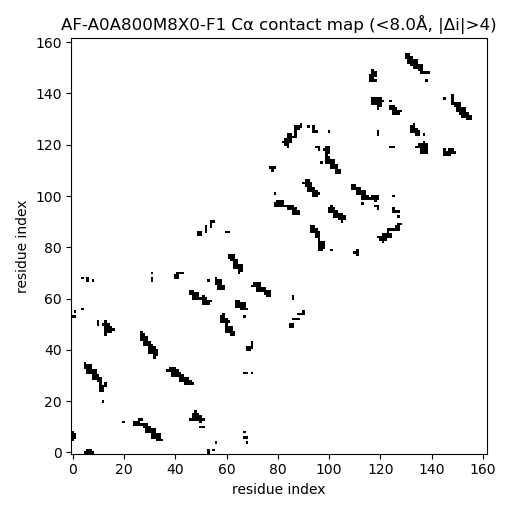43,30,56,57,34,44,92,87,53,91,69,92,56,79,47,83,52,68,46,79,46,62,80,79,76,77,82,82,128

Nearest PDB structures (foldseek):
  7tt3-assembly1_B  TM=6.680E-01  e=1.287E-03  Escherichia coli
  2yms-assembly1_D  TM=8.248E-01  e=2.954E-02  Escherichia coli BL21
  3q7n-assembly1_A  TM=4.148E-01  e=3.258E-04  Escherichia coli
  2gop-assembly1_A  TM=3.844E-01  e=9.370E-02  Pyrococcus furiosus
  7syf-assembly1_A  TM=4.777E-01  e=3.936E+00  Homo sapiens